Protein AF-A0A7S3NH52-F1 (afdb_monomer_lite)

Structure (mmCIF, N/CA/C/O backbone):
data_AF-A0A7S3NH52-F1
#
_entry.id   AF-A0A7S3NH52-F1
#
loop_
_atom_site.group_PDB
_atom_site.id
_atom_site.type_symbol
_atom_site.label_atom_id
_atom_site.label_alt_id
_atom_site.label_comp_id
_atom_site.label_asym_id
_atom_site.label_entity_id
_atom_site.label_seq_id
_atom_site.pdbx_PDB_ins_code
_atom_site.Cartn_x
_atom_site.Cartn_y
_atom_site.Cartn_z
_atom_site.occupancy
_atom_site.B_iso_or_equiv
_atom_site.auth_seq_id
_atom_site.auth_comp_id
_atom_site.auth_asym_id
_atom_site.auth_atom_id
_atom_site.pdbx_PDB_model_num
ATOM 1 N N . LYS A 1 1 ? 4.426 -3.867 17.651 1.00 81.69 1 LYS A N 1
ATOM 2 C CA . LYS A 1 1 ? 3.590 -4.785 16.819 1.00 81.69 1 LYS A CA 1
ATOM 3 C C . LYS A 1 1 ? 3.067 -6.031 17.554 1.00 81.69 1 LYS A C 1
ATOM 5 O O . LYS A 1 1 ? 2.024 -6.546 17.171 1.00 81.69 1 LYS A O 1
ATOM 10 N N . THR A 1 2 ? 3.730 -6.501 18.618 1.00 88.62 2 THR A N 1
ATOM 11 C CA . THR A 1 2 ? 3.362 -7.723 19.367 1.00 88.62 2 THR A CA 1
ATOM 12 C C . THR A 1 2 ? 1.904 -7.781 19.825 1.00 88.62 2 THR A C 1
ATOM 14 O O . THR A 1 2 ? 1.266 -8.807 19.633 1.00 88.62 2 THR A O 1
ATOM 17 N N . ALA A 1 3 ? 1.356 -6.684 20.359 1.00 92.38 3 ALA A N 1
ATOM 18 C CA . ALA A 1 3 ? -0.027 -6.658 20.840 1.00 92.38 3 ALA A CA 1
ATOM 19 C C . ALA A 1 3 ? -1.053 -6.968 19.731 1.00 92.38 3 ALA A C 1
ATOM 21 O O . ALA A 1 3 ? -1.958 -7.758 19.944 1.00 92.38 3 ALA A O 1
ATOM 22 N N . ILE A 1 4 ? -0.879 -6.425 18.518 1.00 91.06 4 ILE A N 1
ATOM 23 C CA . ILE A 1 4 ? -1.767 -6.735 17.379 1.00 91.06 4 ILE A CA 1
ATOM 24 C C . ILE A 1 4 ? -1.624 -8.213 16.982 1.00 91.06 4 ILE A C 1
ATOM 26 O O . ILE A 1 4 ? -2.616 -8.888 16.738 1.00 91.06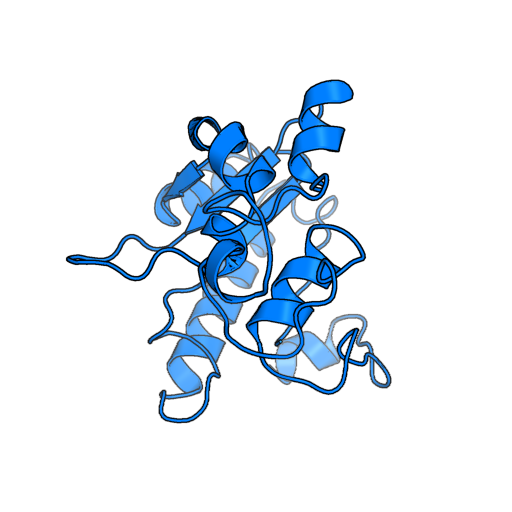 4 ILE A O 1
ATOM 30 N N . ALA A 1 5 ? -0.401 -8.745 16.959 1.00 92.25 5 ALA A N 1
ATOM 31 C CA . ALA A 1 5 ? -0.162 -10.144 16.599 1.00 92.25 5 ALA A CA 1
ATOM 32 C C . ALA A 1 5 ? -0.766 -11.156 17.593 1.00 92.25 5 ALA A C 1
ATOM 34 O O . ALA A 1 5 ? -0.994 -12.302 17.221 1.00 92.25 5 ALA A O 1
ATOM 35 N N . GLN A 1 6 ? -1.000 -10.753 18.845 1.00 94.88 6 GLN A N 1
ATOM 36 C CA . GLN A 1 6 ? -1.636 -11.593 19.864 1.00 94.88 6 GLN A CA 1
ATOM 37 C C . GLN A 1 6 ? -3.164 -11.640 19.728 1.00 94.88 6 GLN A C 1
ATOM 39 O O . GLN A 1 6 ? -3.773 -12.620 20.147 1.00 94.88 6 GLN A O 1
ATOM 44 N N . GLU A 1 7 ? -3.766 -10.619 19.116 1.00 95.12 7 GLU A N 1
ATOM 45 C CA . GLU A 1 7 ? -5.223 -10.452 19.024 1.00 95.12 7 GLU A CA 1
ATOM 46 C C . GLU A 1 7 ? -5.790 -10.780 17.629 1.00 95.12 7 GLU A C 1
ATOM 48 O O . GLU A 1 7 ? -6.996 -10.971 17.478 1.00 95.12 7 GLU A O 1
ATOM 53 N N . PHE A 1 8 ? -4.945 -10.848 16.592 1.00 95.00 8 PHE A N 1
ATOM 54 C CA . PHE A 1 8 ? -5.373 -11.000 15.196 1.00 95.00 8 PHE A CA 1
ATOM 55 C C . PHE A 1 8 ? -4.595 -12.079 14.433 1.00 95.00 8 PHE A C 1
ATOM 57 O O . PHE A 1 8 ? -3.554 -12.572 14.864 1.00 95.00 8 PHE A O 1
ATOM 64 N N . GLY A 1 9 ? -5.112 -12.440 13.255 1.00 94.88 9 GLY A N 1
ATOM 65 C CA . GLY A 1 9 ? -4.459 -13.383 12.353 1.00 94.88 9 GLY A CA 1
ATOM 66 C C . GLY A 1 9 ? -3.118 -12.857 11.840 1.00 94.88 9 GLY A C 1
ATOM 67 O O . GLY A 1 9 ? -3.014 -11.713 11.398 1.00 94.88 9 GLY A O 1
ATOM 68 N N . ILE A 1 10 ? -2.100 -13.719 11.861 1.00 94.94 10 ILE A N 1
ATOM 69 C CA . ILE A 1 10 ? -0.765 -13.423 11.337 1.00 94.94 10 ILE A CA 1
ATOM 70 C C . ILE A 1 10 ? -0.414 -14.346 10.175 1.00 94.94 10 ILE A C 1
ATOM 72 O O . ILE A 1 10 ? -0.779 -15.521 10.154 1.00 94.94 10 ILE A O 1
ATOM 76 N N . PHE A 1 11 ? 0.380 -13.828 9.242 1.00 93.19 11 PHE A N 1
ATOM 77 C CA . PHE A 1 11 ? 1.022 -14.636 8.214 1.00 93.19 11 PHE A CA 1
ATOM 78 C C . PHE A 1 11 ? 2.485 -14.863 8.602 1.00 93.19 11 PHE A C 1
ATOM 80 O O . PHE A 1 11 ? 3.327 -13.987 8.437 1.00 93.19 11 PHE A O 1
ATOM 87 N N . ASN A 1 12 ? 2.805 -16.050 9.120 1.00 91.69 12 ASN A N 1
ATOM 88 C CA . ASN A 1 12 ? 4.169 -16.416 9.534 1.00 91.69 12 ASN A CA 1
ATOM 89 C C . ASN A 1 12 ? 5.042 -16.967 8.388 1.00 91.69 12 ASN A C 1
ATOM 91 O O . ASN A 1 12 ? 6.200 -17.321 8.606 1.00 91.69 12 ASN A O 1
ATOM 95 N N . ARG A 1 13 ? 4.481 -17.062 7.177 1.00 93.06 13 ARG A N 1
ATOM 96 C CA . ARG A 1 13 ? 5.145 -17.486 5.933 1.00 93.06 13 ARG A CA 1
ATOM 97 C C . ARG A 1 13 ? 4.656 -16.656 4.740 1.00 93.06 13 ARG A C 1
ATOM 99 O O . ARG A 1 13 ? 4.326 -17.201 3.690 1.00 93.06 13 ARG A O 1
ATOM 106 N N . LEU A 1 14 ? 4.554 -15.340 4.935 1.00 91.00 14 LEU A N 1
ATOM 107 C CA . LEU A 1 14 ? 4.337 -14.382 3.852 1.00 91.00 14 LEU A CA 1
ATOM 108 C C . LEU A 1 14 ? 5.694 -13.911 3.336 1.00 91.00 14 LEU A C 1
ATOM 110 O O . LEU A 1 14 ? 6.524 -13.442 4.112 1.00 91.00 14 LEU A O 1
ATOM 114 N N . TYR A 1 15 ? 5.907 -14.049 2.035 1.00 91.75 15 TYR A N 1
ATOM 115 C CA . TYR A 1 15 ? 7.139 -13.648 1.367 1.00 91.75 15 TYR A CA 1
ATOM 116 C C . TYR A 1 15 ? 6.863 -12.442 0.478 1.00 91.75 15 TYR A C 1
ATOM 118 O O . TYR A 1 15 ? 5.755 -12.282 -0.037 1.00 91.75 15 TYR A O 1
ATOM 126 N N . THR A 1 16 ? 7.882 -11.612 0.272 1.00 90.69 16 THR A N 1
ATOM 127 C CA . THR A 1 16 ? 7.858 -10.633 -0.811 1.00 90.69 16 THR A CA 1
ATOM 128 C C . THR A 1 16 ? 7.729 -11.363 -2.149 1.00 90.69 16 THR A C 1
ATOM 130 O O . THR A 1 16 ? 8.198 -12.494 -2.303 1.00 90.69 16 THR A O 1
ATOM 133 N N . ALA A 1 17 ? 7.055 -10.744 -3.117 1.00 93.38 17 ALA A N 1
ATOM 134 C CA . ALA A 1 17 ? 6.749 -11.393 -4.390 1.00 93.38 17 ALA A CA 1
ATOM 135 C C . ALA A 1 17 ? 8.016 -11.787 -5.162 1.00 93.38 17 ALA A C 1
ATOM 137 O O . ALA A 1 17 ? 8.048 -12.818 -5.835 1.00 93.38 17 ALA A O 1
ATOM 138 N N . VAL A 1 18 ? 9.070 -10.974 -5.044 1.00 92.88 18 VAL A N 1
ATOM 139 C CA . VAL A 1 18 ? 10.381 -11.235 -5.637 1.00 92.88 18 VAL A CA 1
ATOM 140 C C . VAL A 1 18 ? 11.508 -10.914 -4.649 1.00 92.88 18 VAL A C 1
ATOM 142 O O . VAL A 1 18 ? 11.439 -9.900 -3.946 1.00 92.88 18 VAL A O 1
ATOM 145 N N . PRO A 1 19 ? 12.587 -11.724 -4.608 1.00 92.56 19 PRO A N 1
ATOM 146 C CA . PRO A 1 19 ? 13.714 -11.533 -3.694 1.00 92.56 19 PRO A CA 1
ATOM 147 C C . PRO A 1 19 ? 14.655 -10.431 -4.205 1.00 92.56 19 PRO A C 1
ATOM 149 O O . PRO A 1 19 ? 15.810 -10.676 -4.546 1.00 92.56 19 PRO A O 1
ATOM 152 N N . THR A 1 20 ? 14.136 -9.213 -4.327 1.00 91.44 20 THR A N 1
ATOM 153 C CA . THR A 1 20 ? 14.890 -8.046 -4.782 1.00 91.44 20 THR A CA 1
ATOM 154 C C . THR A 1 20 ? 14.429 -6.761 -4.078 1.00 91.44 20 THR A C 1
ATOM 156 O O . THR A 1 20 ? 13.727 -6.826 -3.073 1.00 91.44 20 THR A O 1
ATOM 159 N N . SER A 1 21 ? 14.862 -5.596 -4.568 1.00 91.19 21 SER A N 1
ATOM 160 C CA . SER A 1 21 ? 14.620 -4.271 -3.998 1.00 91.19 21 SER A CA 1
ATOM 161 C C . SER A 1 21 ? 13.132 -3.935 -3.786 1.00 91.19 21 SER A C 1
ATOM 163 O O . SER A 1 21 ? 12.233 -4.592 -4.312 1.00 91.19 21 SER A O 1
ATOM 165 N N . SER A 1 22 ? 12.890 -2.851 -3.044 1.00 90.38 22 SER A N 1
ATOM 166 C CA . SER A 1 22 ? 11.557 -2.345 -2.692 1.00 90.38 22 SER A CA 1
ATOM 167 C C . SER A 1 22 ? 10.662 -2.091 -3.916 1.00 90.38 22 SER A C 1
ATOM 169 O O . SER A 1 22 ? 9.538 -2.587 -3.961 1.00 90.38 22 SER A O 1
ATOM 171 N N . MET A 1 23 ? 11.156 -1.406 -4.956 1.00 91.94 23 MET A N 1
ATOM 172 C CA . MET A 1 23 ? 10.308 -0.975 -6.076 1.00 91.94 23 MET A CA 1
ATOM 173 C C . MET A 1 23 ? 9.609 -2.135 -6.825 1.00 91.94 23 MET A C 1
ATOM 175 O O . MET A 1 23 ? 8.392 -2.066 -7.006 1.00 91.94 23 MET A O 1
ATOM 179 N N . PRO A 1 24 ? 10.294 -3.229 -7.221 1.00 94.25 24 PRO A N 1
ATOM 180 C CA . PRO A 1 24 ? 9.620 -4.405 -7.773 1.00 94.25 24 PRO A CA 1
ATOM 181 C C . PRO A 1 24 ? 8.501 -4.960 -6.876 1.00 94.25 24 PRO A C 1
ATOM 183 O O . PRO A 1 24 ? 7.434 -5.293 -7.383 1.00 94.25 24 PRO A O 1
ATOM 186 N N . ASN A 1 25 ? 8.707 -5.025 -5.557 1.00 93.62 25 ASN A N 1
ATOM 187 C CA . ASN A 1 25 ? 7.715 -5.562 -4.619 1.00 93.62 25 ASN A CA 1
ATOM 188 C C . ASN A 1 25 ? 6.506 -4.634 -4.431 1.00 93.62 25 ASN A C 1
ATOM 190 O O . ASN A 1 25 ? 5.375 -5.118 -4.393 1.00 93.62 25 ASN A O 1
ATOM 194 N N . HIS A 1 26 ? 6.717 -3.315 -4.434 1.00 92.62 26 HIS A N 1
ATOM 195 C CA . HIS A 1 26 ? 5.630 -2.335 -4.516 1.00 92.62 26 HIS A CA 1
ATOM 196 C C . HIS A 1 26 ? 4.757 -2.558 -5.760 1.00 92.62 26 HIS A C 1
ATOM 198 O O . HIS A 1 26 ? 3.530 -2.608 -5.661 1.00 92.62 26 HIS A O 1
ATOM 204 N N . MET A 1 27 ? 5.370 -2.773 -6.931 1.00 94.06 27 MET A N 1
ATOM 205 C CA . MET A 1 27 ? 4.608 -3.044 -8.156 1.00 94.06 27 MET A CA 1
ATOM 206 C C . MET A 1 27 ? 3.819 -4.347 -8.086 1.00 94.06 27 MET A C 1
ATOM 208 O O . MET A 1 27 ? 2.666 -4.372 -8.510 1.00 94.06 27 MET A O 1
ATOM 212 N N . PHE A 1 28 ? 4.404 -5.421 -7.551 1.00 95.00 28 PHE A N 1
ATOM 213 C CA . PHE A 1 28 ? 3.691 -6.691 -7.410 1.00 95.00 28 PHE A CA 1
ATOM 214 C C . PHE A 1 28 ? 2.436 -6.544 -6.551 1.00 95.00 28 PHE A C 1
ATOM 216 O O . PHE A 1 28 ? 1.389 -7.062 -6.931 1.00 95.00 28 PHE A O 1
ATOM 223 N N . THR A 1 29 ? 2.510 -5.780 -5.461 1.00 93.06 29 THR A N 1
ATOM 224 C CA . THR A 1 29 ? 1.354 -5.517 -4.594 1.00 93.06 29 THR A CA 1
ATOM 225 C C . THR A 1 29 ? 0.231 -4.774 -5.315 1.00 93.06 29 THR A C 1
ATOM 227 O O . THR A 1 29 ? -0.939 -5.036 -5.057 1.00 93.06 29 THR A O 1
ATOM 230 N N . GLN A 1 30 ? 0.567 -3.884 -6.251 1.00 94.19 30 GLN A N 1
ATOM 231 C CA . GLN A 1 30 ? -0.424 -3.079 -6.970 1.00 94.19 30 GLN A CA 1
ATOM 232 C C . GLN A 1 30 ? -0.902 -3.704 -8.288 1.00 94.19 30 GLN A C 1
ATOM 234 O O . GLN A 1 30 ? -1.952 -3.317 -8.798 1.00 94.19 30 GLN A O 1
ATOM 239 N N . THR A 1 31 ? -0.123 -4.610 -8.889 1.00 95.50 31 THR A N 1
ATOM 240 C CA . THR A 1 31 ? -0.290 -4.991 -10.310 1.00 95.50 31 THR A CA 1
ATOM 241 C C . THR A 1 31 ? -0.043 -6.470 -10.615 1.00 95.50 31 THR A C 1
ATOM 243 O O . THR A 1 31 ? -0.274 -6.914 -11.736 1.00 95.50 31 THR A O 1
ATOM 246 N N . GLY A 1 32 ? 0.464 -7.252 -9.656 1.00 95.38 32 GLY A N 1
ATOM 247 C CA . GLY A 1 32 ? 0.818 -8.661 -9.865 1.00 95.38 32 GLY A CA 1
ATOM 248 C C . GLY A 1 32 ? 2.065 -8.901 -10.730 1.00 95.38 32 GLY A C 1
ATOM 249 O O . GLY A 1 32 ? 2.373 -10.048 -11.044 1.00 95.38 32 GLY A O 1
ATOM 250 N N . THR A 1 33 ? 2.805 -7.856 -11.113 1.00 94.56 33 THR A N 1
ATOM 251 C CA . THR A 1 33 ? 4.053 -7.948 -11.889 1.00 94.56 33 THR A CA 1
ATOM 252 C C . THR A 1 33 ? 4.992 -6.784 -11.570 1.00 94.56 33 THR A C 1
ATOM 254 O O . THR A 1 33 ? 4.551 -5.722 -11.150 1.00 94.56 33 THR A O 1
ATOM 257 N N . SER A 1 34 ? 6.297 -6.936 -11.809 1.00 93.12 34 SER A N 1
ATOM 258 C CA . SER A 1 34 ? 7.255 -5.819 -11.775 1.00 93.12 34 SER A CA 1
ATOM 259 C C . SER A 1 34 ? 7.547 -5.233 -13.160 1.00 93.12 34 SER A C 1
ATOM 261 O O . SER A 1 34 ? 8.506 -4.485 -13.334 1.00 93.12 34 SER A O 1
ATOM 263 N N . CYS A 1 35 ? 6.806 -5.643 -14.195 1.00 92.00 35 CYS A N 1
ATOM 264 C CA . CYS A 1 35 ? 7.156 -5.359 -15.592 1.00 92.00 35 CYS A CA 1
ATOM 265 C C . CYS A 1 35 ? 8.590 -5.778 -15.966 1.00 92.00 35 CYS A C 1
ATOM 267 O O . CYS A 1 35 ? 9.156 -5.282 -16.929 1.00 92.00 35 CYS A O 1
ATOM 269 N N . GLY A 1 36 ? 9.195 -6.707 -15.222 1.00 90.12 36 GLY A N 1
ATOM 270 C CA . GLY A 1 36 ? 10.575 -7.130 -15.438 1.00 90.12 36 GLY A CA 1
ATOM 271 C C . GLY A 1 36 ? 11.624 -6.243 -14.766 1.00 90.12 36 GLY A C 1
ATOM 272 O O . GLY A 1 36 ? 12.808 -6.575 -14.860 1.00 90.12 36 GLY A O 1
ATOM 273 N N . THR A 1 37 ? 11.240 -5.180 -14.040 1.00 91.12 37 THR A N 1
ATOM 274 C CA . THR A 1 37 ? 12.209 -4.466 -13.202 1.00 91.12 37 THR A CA 1
ATOM 275 C C . THR A 1 37 ? 12.694 -5.362 -12.072 1.00 91.12 37 THR A C 1
ATOM 277 O O . THR A 1 37 ? 11.929 -6.108 -11.448 1.00 91.12 37 THR A O 1
ATOM 280 N N . LYS A 1 38 ? 14.002 -5.302 -11.836 1.00 90.06 38 LYS A N 1
ATOM 281 C CA . LYS A 1 38 ? 14.696 -6.090 -10.818 1.00 90.06 38 LYS A CA 1
ATOM 282 C C . LYS A 1 38 ? 15.337 -5.220 -9.753 1.00 90.06 38 LYS A C 1
ATOM 284 O O . LYS A 1 38 ? 15.867 -5.783 -8.819 1.00 90.06 38 LYS A O 1
ATOM 289 N N . ASN A 1 39 ? 15.322 -3.897 -9.879 1.00 91.62 39 ASN A N 1
ATOM 290 C CA . ASN A 1 39 ? 16.016 -2.979 -8.975 1.00 91.62 39 ASN A CA 1
ATOM 291 C C . ASN A 1 39 ? 15.149 -1.737 -8.722 1.00 91.62 39 ASN A C 1
ATOM 293 O O . ASN A 1 39 ? 14.110 -1.550 -9.355 1.00 91.62 39 ASN A O 1
ATOM 297 N N . ASN A 1 40 ? 15.604 -0.858 -7.832 1.00 91.62 40 ASN A N 1
ATOM 298 C CA . ASN A 1 40 ? 15.005 0.455 -7.572 1.00 91.62 40 ASN A CA 1
ATOM 299 C C . ASN A 1 40 ? 15.217 1.439 -8.745 1.00 91.62 40 ASN A C 1
ATOM 301 O O . ASN A 1 40 ? 15.977 2.399 -8.636 1.00 91.62 40 ASN A O 1
ATOM 305 N N . ILE A 1 41 ? 14.568 1.176 -9.884 1.00 90.88 41 ILE A N 1
ATOM 306 C CA . ILE A 1 41 ? 14.626 2.005 -11.096 1.00 90.88 41 ILE A CA 1
ATOM 307 C C . ILE A 1 41 ? 13.312 2.774 -11.246 1.00 90.88 41 ILE A C 1
ATOM 309 O O . ILE A 1 41 ? 12.246 2.172 -11.372 1.00 90.88 41 ILE A O 1
ATOM 313 N N . PHE A 1 42 ? 13.412 4.101 -11.263 1.00 84.44 42 PHE A N 1
ATOM 314 C CA . PHE A 1 42 ? 12.291 5.032 -11.126 1.00 84.44 42 PHE A CA 1
ATOM 315 C C . PHE A 1 42 ? 12.090 5.945 -12.348 1.00 84.44 42 PHE A C 1
ATOM 317 O O . PHE A 1 42 ? 11.499 7.010 -12.260 1.00 84.44 42 PHE A O 1
ATOM 324 N N . PRO A 1 43 ? 12.607 5.596 -13.526 1.00 90.62 43 PRO A N 1
ATOM 325 C CA . PRO A 1 43 ? 11.646 5.591 -14.630 1.00 90.62 43 PRO A CA 1
ATOM 326 C C . PRO A 1 43 ? 11.724 4.311 -15.454 1.00 90.62 43 PRO A C 1
ATOM 328 O O . PRO A 1 43 ? 12.787 3.702 -15.588 1.00 90.62 43 PRO A O 1
ATOM 331 N N . TRP A 1 44 ? 10.601 3.920 -16.056 1.00 92.25 44 TRP A N 1
ATOM 332 C CA . TRP A 1 44 ? 10.547 2.726 -16.900 1.00 92.25 44 TRP A CA 1
ATOM 333 C C . TRP A 1 44 ? 11.503 2.830 -18.094 1.00 92.25 44 TRP A C 1
ATOM 335 O O . TRP A 1 44 ? 12.136 1.844 -18.467 1.00 92.25 44 TRP A O 1
ATOM 345 N N . SER A 1 45 ? 11.720 4.043 -18.608 1.00 93.25 45 SER A N 1
ATOM 346 C CA . SER A 1 45 ? 12.714 4.331 -19.646 1.00 93.25 45 SER A CA 1
ATOM 347 C C . SER A 1 45 ? 14.146 3.955 -19.252 1.00 93.25 45 SER A C 1
ATOM 349 O O . SER A 1 45 ? 14.913 3.495 -20.094 1.00 93.25 45 SER A O 1
ATOM 351 N N . SER A 1 46 ? 14.506 4.054 -17.969 1.00 92.94 46 SER A N 1
ATOM 352 C CA . SER A 1 46 ? 15.804 3.591 -17.456 1.00 92.94 46 SER A CA 1
ATOM 353 C C . SER A 1 46 ? 15.869 2.077 -17.235 1.00 92.94 46 SER A C 1
ATOM 355 O O . SER A 1 46 ? 16.942 1.547 -16.963 1.00 92.94 46 SER A O 1
ATOM 357 N N . CYS A 1 47 ? 14.745 1.370 -17.360 1.00 89.88 47 CYS A N 1
ATOM 358 C CA . CYS A 1 47 ? 14.654 -0.087 -17.281 1.00 89.88 47 CYS A CA 1
ATOM 359 C C . CYS A 1 47 ? 14.393 -0.732 -18.664 1.00 89.88 47 CYS A C 1
ATOM 361 O O . CYS A 1 47 ? 14.004 -1.895 -18.744 1.00 89.88 47 CYS A O 1
ATOM 363 N N . GLY A 1 48 ? 14.617 0.012 -19.757 1.00 89.25 48 GLY A N 1
ATOM 364 C CA . GLY A 1 48 ? 14.445 -0.464 -21.137 1.00 89.25 48 GLY A CA 1
ATOM 365 C C . GLY A 1 48 ? 13.053 -0.226 -21.731 1.00 89.25 48 GLY A C 1
ATOM 366 O O . GLY A 1 48 ? 12.773 -0.668 -22.844 1.00 89.25 48 GLY A O 1
ATOM 367 N N . GLY A 1 49 ? 12.181 0.472 -21.007 1.00 90.31 49 GLY A N 1
ATOM 368 C CA . GLY A 1 49 ? 10.869 0.888 -21.479 1.00 90.31 49 GLY A CA 1
ATOM 369 C C . GLY A 1 49 ? 10.897 2.039 -22.482 1.00 90.31 49 GLY A C 1
ATOM 370 O O . GLY A 1 49 ? 11.844 2.815 -22.553 1.00 90.31 49 GLY A O 1
ATOM 371 N N . SER A 1 50 ? 9.806 2.201 -23.231 1.00 91.25 50 SER A N 1
ATOM 372 C CA . SER A 1 50 ? 9.619 3.324 -24.164 1.00 91.25 50 SER A CA 1
ATOM 373 C C . SER A 1 50 ? 8.943 4.550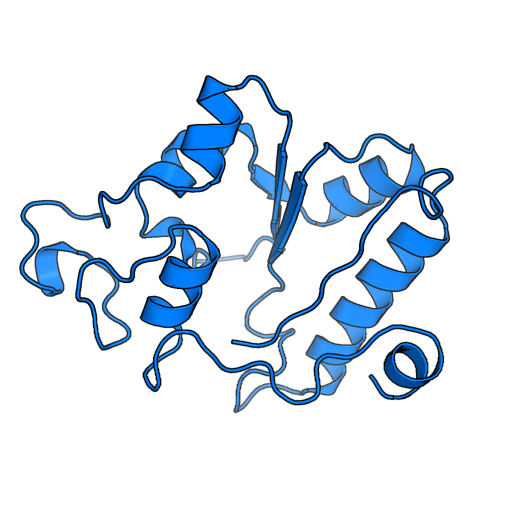 -23.537 1.00 91.25 50 SER A C 1
ATOM 375 O O . SER A 1 50 ? 8.838 5.591 -24.181 1.00 91.25 50 SER A O 1
ATOM 377 N N . GLN A 1 51 ? 8.471 4.442 -22.293 1.00 91.44 51 GLN A N 1
ATOM 378 C CA . GLN A 1 51 ? 7.723 5.484 -21.584 1.00 91.44 51 GLN A CA 1
ATOM 379 C C . GLN A 1 51 ? 8.407 5.837 -20.261 1.00 91.44 51 GLN A C 1
ATOM 381 O O . GLN A 1 51 ? 9.198 5.058 -19.735 1.00 91.44 51 GLN A O 1
ATOM 386 N N . LEU A 1 52 ? 8.087 7.010 -19.704 1.00 92.31 52 LEU A N 1
ATOM 387 C CA . LEU A 1 52 ? 8.623 7.438 -18.407 1.00 92.31 52 LEU A CA 1
ATOM 388 C C . LEU A 1 52 ? 8.135 6.537 -17.262 1.00 92.31 52 LEU A C 1
ATOM 390 O O . LEU A 1 52 ? 8.903 6.197 -16.366 1.00 92.31 52 LEU A O 1
ATOM 394 N N . LEU A 1 53 ? 6.859 6.159 -17.302 1.00 93.56 53 LEU A N 1
ATOM 395 C CA . LEU A 1 53 ? 6.181 5.419 -16.244 1.00 93.56 53 LEU A CA 1
ATOM 396 C C . LEU A 1 53 ? 5.984 3.957 -16.636 1.00 93.56 53 LEU A C 1
ATOM 398 O O . LEU A 1 53 ? 5.918 3.604 -17.813 1.00 93.56 53 LEU A O 1
ATOM 402 N N . TYR A 1 54 ? 5.874 3.127 -15.612 1.00 95.12 54 TYR A N 1
ATOM 403 C CA . TYR A 1 54 ? 5.585 1.708 -15.696 1.00 95.12 54 TYR A CA 1
ATOM 404 C C . TYR A 1 54 ? 4.128 1.502 -16.164 1.00 95.12 54 TYR A C 1
ATOM 406 O O . TYR A 1 54 ? 3.210 1.979 -15.487 1.00 95.12 54 TYR A O 1
ATOM 414 N N . PRO A 1 55 ? 3.894 0.860 -17.329 1.00 94.56 55 PRO A N 1
ATOM 415 C CA . PRO A 1 55 ? 2.608 0.920 -18.028 1.00 94.56 55 PRO A CA 1
ATOM 416 C C . PRO A 1 55 ? 1.596 -0.149 -17.593 1.00 94.56 55 PRO A C 1
ATOM 418 O O . PRO A 1 55 ? 0.483 -0.169 -18.120 1.00 94.56 55 PRO A O 1
ATOM 421 N N . GLN A 1 56 ? 1.969 -1.066 -16.696 1.00 94.75 56 GLN A N 1
ATOM 422 C CA . GLN A 1 56 ? 1.108 -2.171 -16.282 1.00 94.75 56 GLN A CA 1
ATOM 423 C C . GLN A 1 56 ? -0.220 -1.699 -15.679 1.00 94.75 56 GLN A C 1
ATOM 425 O O . GLN A 1 56 ? -0.317 -0.632 -15.065 1.00 94.75 56 GLN A O 1
ATOM 430 N N . TRP A 1 57 ? -1.239 -2.539 -15.853 1.00 96.88 57 TRP A N 1
ATOM 431 C CA . TRP A 1 57 ? -2.560 -2.346 -15.271 1.00 96.88 57 TRP A CA 1
ATOM 432 C C . TRP A 1 57 ? -2.496 -2.492 -13.752 1.00 96.88 57 TRP A C 1
ATOM 434 O O . TRP A 1 57 ? -1.963 -3.474 -13.234 1.00 96.88 57 TRP A O 1
ATOM 444 N N . THR A 1 58 ? -3.020 -1.500 -13.044 1.00 97.44 58 THR A N 1
ATOM 445 C CA . THR A 1 58 ? -3.048 -1.477 -11.582 1.00 97.44 58 THR A CA 1
ATOM 446 C C . THR A 1 58 ? -4.396 -1.941 -11.053 1.00 97.44 58 THR A C 1
ATOM 448 O O . THR A 1 58 ? -5.411 -1.874 -11.746 1.00 97.44 58 THR A O 1
ATOM 451 N N . ILE A 1 59 ? -4.433 -2.351 -9.787 1.00 97.19 59 ILE A N 1
ATOM 452 C CA . ILE A 1 59 ? -5.688 -2.622 -9.084 1.00 97.19 59 ILE A CA 1
ATOM 453 C C . ILE A 1 59 ? -6.631 -1.404 -9.120 1.00 97.19 59 ILE A C 1
ATOM 455 O O . ILE A 1 59 ? -7.842 -1.567 -9.235 1.00 97.19 59 ILE A O 1
ATOM 459 N N . TYR A 1 60 ? -6.085 -0.183 -9.114 1.00 97.69 60 TYR A N 1
ATOM 460 C CA . TYR A 1 60 ? -6.847 1.065 -9.224 1.00 97.69 60 TYR A CA 1
ATOM 461 C C . TYR A 1 60 ? -7.536 1.223 -10.577 1.00 97.69 60 TYR A C 1
ATOM 463 O O . TYR A 1 60 ? -8.666 1.701 -10.641 1.00 97.69 60 TYR A O 1
ATOM 471 N N . ASP A 1 61 ? -6.875 0.812 -11.660 1.00 97.81 61 ASP A N 1
ATOM 472 C CA . ASP A 1 61 ? -7.484 0.835 -12.988 1.00 97.81 61 ASP A CA 1
ATOM 473 C C . ASP A 1 61 ? -8.675 -0.123 -13.049 1.00 97.81 61 ASP A C 1
ATOM 475 O O . ASP A 1 61 ? -9.736 0.245 -13.552 1.00 97.81 61 ASP A O 1
ATOM 479 N N . GLN A 1 62 ? -8.521 -1.321 -12.473 1.00 97.94 62 GLN A N 1
ATOM 480 C CA . GLN A 1 62 ? -9.607 -2.292 -12.384 1.00 97.94 62 GLN A CA 1
ATOM 481 C C . GLN A 1 62 ? -10.772 -1.755 -11.540 1.00 97.94 62 GLN A C 1
ATOM 483 O O . GLN A 1 62 ? -11.912 -1.782 -11.991 1.00 97.94 62 GLN A O 1
ATOM 488 N N . MET A 1 63 ? -10.489 -1.178 -10.367 1.00 98.19 63 MET A N 1
ATOM 489 C CA . MET A 1 63 ? -11.519 -0.567 -9.518 1.00 98.19 63 MET A CA 1
ATOM 490 C C . MET A 1 63 ? -12.271 0.565 -10.231 1.00 98.19 63 MET A C 1
ATOM 492 O O . MET A 1 63 ? -13.489 0.656 -10.096 1.00 98.19 63 MET A O 1
ATOM 496 N N . LYS A 1 64 ? -11.589 1.390 -11.043 1.00 97.44 64 LYS A N 1
ATOM 497 C CA . LYS A 1 64 ? -12.257 2.419 -11.859 1.00 97.44 64 LYS A CA 1
ATOM 498 C C . LYS A 1 64 ? -13.182 1.825 -12.920 1.00 97.44 64 LYS A C 1
ATOM 500 O O . LYS A 1 64 ? -14.263 2.368 -13.124 1.00 97.44 64 LYS A O 1
ATOM 505 N N . VAL A 1 65 ? -12.774 0.745 -13.590 1.00 98.06 65 VAL A N 1
ATOM 506 C CA . VAL A 1 65 ? -13.628 0.043 -14.568 1.00 98.06 65 VAL A CA 1
ATOM 507 C C . VAL A 1 65 ? -14.881 -0.515 -13.896 1.00 98.06 65 VAL A C 1
ATOM 509 O O . VAL A 1 65 ? -15.974 -0.380 -14.441 1.00 98.06 65 VAL A O 1
ATOM 512 N N . ASP A 1 66 ? -14.728 -1.071 -12.697 1.00 98.31 66 ASP A N 1
ATOM 513 C CA . ASP A 1 66 ? -15.818 -1.717 -11.963 1.00 98.31 66 ASP A CA 1
ATOM 514 C C . ASP A 1 66 ? -16.672 -0.731 -11.141 1.00 98.31 66 ASP A C 1
ATOM 516 O O . ASP A 1 66 ? -17.647 -1.134 -10.509 1.00 98.31 66 ASP A O 1
ATOM 520 N N . GLY A 1 67 ? -16.330 0.563 -11.135 1.00 97.81 67 GLY A N 1
ATOM 521 C CA . GLY A 1 67 ? -17.037 1.583 -10.354 1.00 97.81 67 GLY A CA 1
ATOM 522 C C . GLY A 1 67 ? -16.892 1.411 -8.837 1.00 97.81 67 GLY A C 1
ATOM 523 O O . GLY A 1 67 ? -17.770 1.828 -8.084 1.00 97.81 67 GLY A O 1
ATOM 524 N N . ILE A 1 68 ? -15.806 0.782 -8.383 1.00 98.38 68 ILE A N 1
ATOM 525 C CA . ILE A 1 68 ? -15.508 0.567 -6.966 1.00 98.38 68 ILE A CA 1
ATOM 526 C C . ILE A 1 68 ? -14.792 1.802 -6.422 1.00 98.38 68 ILE A C 1
ATOM 528 O O . ILE A 1 68 ? -13.730 2.182 -6.913 1.00 98.38 68 ILE A O 1
ATOM 532 N N . GLU A 1 69 ? -15.359 2.417 -5.386 1.00 98.19 69 GLU A N 1
ATOM 533 C CA . GLU A 1 69 ? -14.729 3.551 -4.711 1.00 98.19 69 GLU A CA 1
ATOM 534 C C . GLU A 1 69 ? -13.469 3.115 -3.955 1.00 98.19 69 GLU A C 1
ATOM 536 O O . GLU A 1 69 ? -13.470 2.120 -3.219 1.00 98.19 69 GLU A O 1
ATOM 541 N N . PHE A 1 70 ? -12.402 3.903 -4.087 1.00 98.38 70 PHE A N 1
ATOM 542 C CA . PHE A 1 70 ? -11.146 3.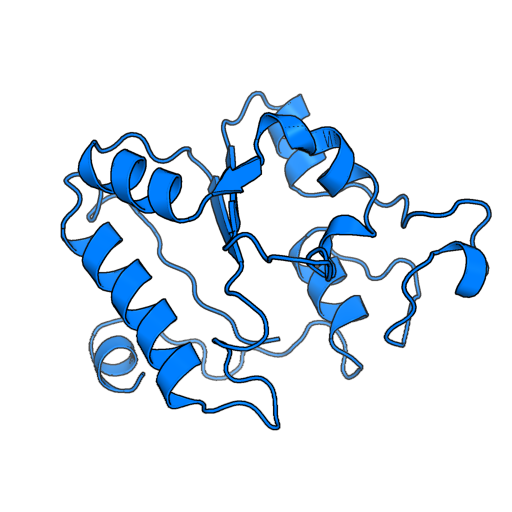696 -3.375 1.00 98.38 70 PHE A CA 1
ATOM 543 C C . PHE A 1 70 ? -10.468 5.019 -3.010 1.00 98.38 70 PHE A C 1
ATOM 545 O O . PHE A 1 70 ? -10.829 6.078 -3.514 1.00 98.38 70 PHE A O 1
ATOM 552 N N . GLY A 1 71 ? -9.479 4.959 -2.119 1.00 97.56 71 GLY A N 1
ATOM 553 C CA . GLY A 1 71 ? -8.681 6.112 -1.710 1.00 97.56 71 GLY A CA 1
ATOM 554 C C . GLY A 1 71 ? -7.212 5.752 -1.518 1.00 97.56 71 GLY A C 1
ATOM 555 O O . GLY A 1 71 ? -6.891 4.688 -0.985 1.00 97.56 71 GLY A O 1
ATOM 556 N N . ILE A 1 72 ? -6.324 6.650 -1.944 1.00 95.81 72 ILE A N 1
ATOM 557 C CA . ILE A 1 72 ? -4.875 6.554 -1.732 1.00 95.81 72 ILE A CA 1
ATOM 558 C C . ILE A 1 72 ? -4.490 7.654 -0.747 1.00 95.81 72 ILE A C 1
ATOM 560 O O . ILE A 1 72 ? -4.525 8.839 -1.072 1.00 95.81 72 ILE A O 1
ATOM 564 N N . TYR A 1 73 ? -4.157 7.261 0.475 1.00 94.81 73 TYR A N 1
ATOM 565 C CA . TYR A 1 73 ? -3.900 8.157 1.591 1.00 94.81 73 TYR A CA 1
ATOM 566 C C . TYR A 1 73 ? -2.414 8.223 1.884 1.00 94.81 73 TYR A C 1
ATOM 568 O O . TYR A 1 73 ? -1.771 7.195 2.070 1.00 94.81 73 TYR A O 1
ATOM 576 N N . PHE A 1 74 ? -1.872 9.427 1.968 1.00 90.31 74 PHE A N 1
ATOM 577 C CA . PHE A 1 74 ? -0.446 9.625 2.188 1.00 90.31 74 PHE A CA 1
ATOM 578 C C . PHE A 1 74 ? -0.191 10.822 3.100 1.00 90.31 74 PHE A C 1
ATOM 580 O O . PHE A 1 74 ? -0.996 11.751 3.206 1.00 90.31 74 PHE A O 1
ATOM 587 N N . GLU A 1 75 ? 0.957 10.819 3.763 1.00 84.81 75 GLU A N 1
ATOM 588 C CA . GLU A 1 75 ? 1.465 12.007 4.443 1.00 84.81 75 GLU A CA 1
ATOM 589 C C . GLU A 1 75 ? 2.168 12.924 3.431 1.00 84.81 75 GLU A C 1
ATOM 591 O O . GLU A 1 75 ? 3.134 12.523 2.777 1.00 84.81 75 GLU A O 1
ATOM 596 N N . ALA A 1 76 ? 1.705 14.170 3.289 1.00 68.81 76 ALA A N 1
ATOM 597 C CA . ALA A 1 76 ? 2.352 15.131 2.398 1.00 68.81 76 ALA A CA 1
ATOM 598 C C . ALA A 1 76 ? 3.732 15.555 2.919 1.00 68.81 76 ALA A C 1
ATOM 600 O O . ALA A 1 76 ? 3.904 15.889 4.092 1.00 68.81 76 ALA A O 1
ATOM 601 N N . LYS A 1 77 ? 4.710 15.629 2.009 1.00 63.06 77 LYS A N 1
ATOM 602 C CA . LYS A 1 77 ? 6.024 16.222 2.281 1.00 63.06 77 LYS A CA 1
ATOM 603 C C . LYS A 1 77 ? 6.066 17.700 1.891 1.00 63.06 77 LYS A C 1
ATOM 605 O O . LYS A 1 77 ? 5.603 18.062 0.810 1.00 63.06 77 LYS A O 1
ATOM 610 N N . PRO A 1 78 ? 6.811 18.530 2.631 1.00 43.59 78 PRO A N 1
ATOM 611 C CA . PRO A 1 78 ? 7.542 19.631 2.029 1.00 43.59 78 PRO A CA 1
ATOM 612 C C . PRO A 1 78 ? 8.717 19.038 1.221 1.00 43.59 78 PRO A C 1
ATOM 614 O O . PRO A 1 78 ? 9.666 18.523 1.803 1.00 43.59 78 PRO A O 1
ATOM 617 N N . LYS A 1 79 ? 8.665 19.126 -0.118 1.00 44.00 79 LYS A N 1
ATOM 618 C CA . LYS A 1 79 ? 9.771 18.842 -1.070 1.00 44.00 79 LYS A CA 1
ATOM 619 C C . LYS A 1 79 ? 10.149 17.359 -1.310 1.00 44.00 79 LYS A C 1
ATOM 621 O O . LYS A 1 79 ? 11.240 16.920 -0.966 1.00 44.00 79 LYS A O 1
ATOM 626 N N . THR A 1 80 ? 9.256 16.652 -2.016 1.00 49.25 80 THR A N 1
ATOM 627 C CA . THR A 1 80 ? 9.509 15.493 -2.915 1.00 49.25 80 THR A CA 1
ATOM 628 C C . THR A 1 80 ? 10.244 14.268 -2.358 1.00 49.25 80 THR A C 1
ATOM 630 O O . THR A 1 80 ? 11.464 14.258 -2.270 1.00 49.25 80 THR A O 1
ATOM 633 N N . ILE A 1 81 ? 9.492 13.187 -2.132 1.00 50.69 81 ILE A N 1
ATOM 634 C CA . ILE A 1 81 ? 9.668 11.874 -2.786 1.00 50.69 81 ILE A CA 1
ATOM 635 C C . ILE A 1 81 ? 8.230 11.367 -2.901 1.00 50.69 81 ILE A C 1
ATOM 637 O O . ILE A 1 81 ? 7.622 11.095 -1.864 1.00 50.69 81 ILE A O 1
ATOM 641 N N . GLU A 1 82 ? 7.667 11.358 -4.110 1.00 63.25 82 GLU A N 1
ATOM 642 C CA . GLU A 1 82 ? 6.386 10.686 -4.357 1.00 63.25 82 GLU A CA 1
ATOM 643 C C . GLU A 1 82 ? 6.537 9.208 -3.979 1.00 63.25 82 GLU A C 1
ATOM 645 O O . GLU A 1 82 ? 7.636 8.662 -4.140 1.00 63.25 82 GLU A O 1
ATOM 650 N N . PRO A 1 83 ? 5.493 8.549 -3.450 1.00 74.94 83 PRO A N 1
ATOM 651 C CA . PRO A 1 83 ? 5.593 7.135 -3.124 1.00 74.94 83 PRO A CA 1
ATOM 652 C C . PRO A 1 83 ? 6.112 6.357 -4.345 1.00 74.94 83 PRO A C 1
ATOM 654 O O . PRO A 1 83 ? 5.751 6.718 -5.467 1.00 74.94 83 PRO A O 1
ATOM 657 N N . PRO A 1 84 ? 6.938 5.305 -4.164 1.00 79.94 84 PRO A N 1
ATOM 658 C CA . PRO A 1 84 ? 7.424 4.462 -5.263 1.00 79.94 84 PRO A CA 1
ATOM 659 C C . PRO A 1 84 ? 6.315 4.116 -6.268 1.00 79.94 84 PRO A C 1
ATOM 661 O O . PRO A 1 84 ? 6.516 4.164 -7.479 1.00 79.94 84 PRO A O 1
ATOM 664 N N . ASP A 1 85 ? 5.108 3.893 -5.751 1.00 88.56 85 ASP A N 1
ATOM 665 C CA . ASP A 1 85 ? 3.885 3.601 -6.489 1.00 88.56 85 ASP A CA 1
ATOM 666 C C . ASP A 1 85 ? 3.558 4.624 -7.600 1.00 88.56 85 ASP A C 1
ATOM 668 O O . ASP A 1 85 ? 3.039 4.243 -8.648 1.00 88.56 85 ASP A O 1
ATOM 672 N N . ALA A 1 86 ? 3.914 5.904 -7.432 1.00 90.19 86 ALA A N 1
ATOM 673 C CA . ALA A 1 86 ? 3.664 6.984 -8.394 1.00 90.19 86 ALA A CA 1
ATOM 674 C C . ALA A 1 86 ? 4.395 6.807 -9.736 1.00 90.19 86 ALA A C 1
ATOM 676 O O . ALA A 1 86 ? 4.061 7.468 -10.720 1.00 90.19 86 ALA A O 1
ATOM 677 N N . TYR A 1 87 ? 5.368 5.895 -9.806 1.00 91.94 87 TYR A N 1
ATOM 678 C CA . TYR A 1 87 ? 6.026 5.545 -11.060 1.00 91.94 87 TYR A CA 1
ATOM 679 C C . TYR A 1 87 ? 5.213 4.584 -11.938 1.00 91.94 87 TYR A C 1
ATOM 681 O O . TYR A 1 87 ? 5.630 4.312 -13.063 1.00 91.94 87 TYR A O 1
ATOM 689 N N . MET A 1 88 ? 4.053 4.102 -11.481 1.00 93.75 88 MET A N 1
ATOM 690 C CA . MET A 1 88 ? 3.095 3.335 -12.285 1.00 93.75 88 MET A CA 1
ATOM 691 C C . MET A 1 88 ? 2.029 4.248 -12.898 1.00 93.75 88 MET A C 1
ATOM 693 O O . MET A 1 88 ? 1.413 5.061 -12.211 1.00 93.75 88 MET A O 1
ATOM 697 N N . THR A 1 89 ? 1.748 4.091 -14.195 1.00 94.06 89 THR A N 1
ATOM 698 C CA . THR A 1 89 ? 0.790 4.957 -14.903 1.00 94.06 89 THR A CA 1
ATOM 699 C C . THR A 1 89 ? -0.617 4.891 -14.301 1.00 94.06 89 THR A C 1
ATOM 701 O O . THR A 1 89 ? -1.278 5.922 -14.194 1.00 94.06 89 THR A O 1
ATOM 704 N N . GLY A 1 90 ? -1.074 3.708 -13.874 1.00 93.56 90 GLY A N 1
ATOM 705 C CA . GLY A 1 90 ? -2.396 3.538 -13.254 1.00 93.56 90 GLY A CA 1
ATOM 706 C C . GLY A 1 90 ? -2.568 4.293 -11.938 1.00 93.56 90 GLY A C 1
ATOM 707 O O . GLY A 1 90 ? -3.626 4.859 -11.674 1.00 93.56 90 GLY A O 1
ATOM 708 N N . VAL A 1 91 ? -1.488 4.419 -11.166 1.00 93.62 91 VAL A N 1
ATOM 709 C CA . VAL A 1 91 ? -1.481 5.179 -9.914 1.00 93.62 91 VAL A CA 1
ATOM 710 C C . VAL A 1 91 ? -1.678 6.679 -10.174 1.00 93.62 91 VAL A C 1
ATOM 712 O O . VAL A 1 91 ? -2.463 7.321 -9.477 1.00 93.62 91 VAL A O 1
ATOM 715 N N . LEU A 1 92 ? -1.055 7.236 -11.221 1.00 91.12 92 LEU A N 1
ATOM 716 C CA . LEU A 1 92 ? -1.277 8.638 -11.607 1.00 91.12 92 LEU A CA 1
ATOM 717 C C . LEU A 1 92 ? -2.630 8.873 -12.296 1.00 91.12 92 LEU A C 1
ATOM 719 O O . LEU A 1 92 ? -3.217 9.945 -12.160 1.00 91.12 92 LEU A O 1
ATOM 723 N N . ARG A 1 93 ? -3.193 7.879 -12.994 1.00 93.75 93 ARG A N 1
ATOM 724 C CA . ARG A 1 93 ? -4.590 7.965 -13.467 1.00 93.75 93 ARG A CA 1
ATOM 725 C C . ARG A 1 93 ? -5.587 8.061 -12.310 1.00 93.75 93 ARG A C 1
ATOM 727 O O . ARG A 1 93 ? -6.714 8.521 -12.507 1.00 93.75 93 ARG A O 1
ATOM 734 N N . ALA A 1 94 ? -5.190 7.644 -11.111 1.00 94.62 94 ALA A N 1
ATOM 735 C CA . ALA A 1 94 ? -5.987 7.710 -9.900 1.00 94.62 94 ALA A CA 1
ATOM 736 C C . ALA A 1 94 ? -5.764 8.981 -9.060 1.00 94.62 94 ALA A C 1
ATOM 738 O O . ALA A 1 94 ? -6.253 9.020 -7.940 1.00 94.62 94 ALA A O 1
ATOM 739 N N . LEU A 1 95 ? -5.096 10.030 -9.568 1.00 92.12 95 LEU A N 1
ATOM 740 C CA . LEU A 1 95 ? -4.816 11.265 -8.806 1.00 92.12 95 LEU A CA 1
ATOM 741 C C . LEU A 1 95 ? -6.052 11.918 -8.159 1.00 92.12 95 LEU A C 1
ATOM 743 O O . LEU A 1 95 ? -5.923 12.545 -7.114 1.00 92.12 95 LEU A O 1
ATOM 747 N N . SER A 1 96 ? -7.248 11.754 -8.736 1.00 95.00 96 SER A N 1
ATOM 748 C CA . SER A 1 96 ? -8.511 12.214 -8.133 1.00 95.00 96 SER A CA 1
ATOM 749 C C . SER A 1 96 ? -8.832 11.551 -6.787 1.00 95.00 96 SER A C 1
ATOM 751 O O . SER A 1 96 ? -9.552 12.134 -5.982 1.00 95.00 96 SER A O 1
ATOM 753 N N . GLU A 1 97 ? -8.279 10.363 -6.536 1.00 96.50 97 GLU A N 1
ATOM 754 C CA . GLU A 1 97 ? -8.496 9.561 -5.327 1.00 96.50 97 GLU A CA 1
ATOM 755 C C . GLU A 1 97 ? -7.383 9.730 -4.285 1.00 96.50 97 GLU A C 1
ATOM 757 O O . GLU A 1 97 ? -7.406 9.087 -3.232 1.00 96.50 97 GLU A O 1
ATOM 762 N N . TRP A 1 98 ? -6.399 10.588 -4.568 1.00 94.19 98 TRP A N 1
ATOM 763 C CA . TRP A 1 98 ? -5.304 10.887 -3.654 1.00 94.19 98 TRP A CA 1
ATOM 764 C C . TRP A 1 98 ? -5.755 11.857 -2.569 1.00 94.19 98 TRP A C 1
ATOM 766 O O . TRP A 1 98 ? -6.357 12.899 -2.833 1.00 94.19 98 TRP A O 1
ATOM 776 N N . ARG A 1 99 ? -5.451 11.508 -1.322 1.00 94.38 99 ARG A N 1
ATOM 777 C CA . ARG A 1 99 ? -5.936 12.196 -0.128 1.00 94.38 99 ARG A CA 1
ATOM 778 C C . ARG A 1 99 ? -4.831 12.279 0.913 1.00 94.38 99 ARG A C 1
ATOM 780 O O . ARG A 1 99 ? -3.997 11.388 1.036 1.00 94.38 99 ARG A O 1
ATOM 787 N N . LEU A 1 100 ? -4.835 13.346 1.705 1.00 93.50 100 LEU A N 1
ATOM 788 C CA . LEU A 1 100 ? -3.928 13.433 2.849 1.00 93.50 100 LEU A CA 1
ATOM 789 C C . LEU A 1 100 ? -4.351 12.449 3.939 1.00 93.50 100 LEU A C 1
ATOM 791 O O . LEU A 1 100 ? -5.540 12.178 4.113 1.00 93.50 100 LEU A O 1
ATOM 795 N N . PHE A 1 101 ? -3.394 11.973 4.730 1.00 94.12 101 PHE A N 1
ATOM 796 C CA . PHE A 1 101 ? -3.668 11.071 5.847 1.00 94.12 101 PHE A CA 1
ATOM 797 C C . PHE A 1 101 ? -4.659 11.656 6.876 1.00 94.12 101 PHE A C 1
ATOM 799 O O . PHE A 1 101 ? -5.466 10.932 7.450 1.00 94.12 101 PHE A O 1
ATOM 806 N N . ASP A 1 102 ? -4.727 12.979 7.046 1.00 95.25 102 ASP A N 1
ATOM 807 C CA . ASP A 1 102 ? -5.771 13.591 7.882 1.00 95.25 102 ASP A CA 1
ATOM 808 C C . ASP A 1 102 ? -7.192 13.345 7.348 1.00 95.25 102 ASP A C 1
ATOM 810 O O . ASP A 1 102 ? -8.130 13.173 8.130 1.00 95.25 102 ASP A O 1
ATOM 814 N N . GLN A 1 103 ? -7.366 13.248 6.026 1.00 97.31 103 GLN A N 1
ATOM 815 C CA . GLN A 1 103 ? -8.656 12.893 5.432 1.00 97.31 103 GLN A CA 1
ATOM 816 C C . GLN A 1 103 ? -9.016 11.428 5.689 1.00 97.31 103 GLN A C 1
ATOM 818 O O . GLN A 1 103 ? -10.191 11.152 5.920 1.00 97.31 103 GLN A O 1
ATOM 823 N N . PHE A 1 104 ? -8.034 10.516 5.733 1.00 97.75 104 PHE A N 1
ATOM 824 C CA . PHE A 1 104 ? -8.258 9.130 6.168 1.00 97.75 104 PHE A CA 1
ATOM 825 C C . PHE A 1 104 ? -8.884 9.107 7.563 1.00 97.75 104 PHE A C 1
ATOM 827 O O . PHE A 1 104 ? -9.913 8.471 7.773 1.00 97.75 104 PHE A O 1
ATOM 834 N N . LYS A 1 105 ? -8.318 9.871 8.505 1.00 97.44 105 LYS A N 1
ATOM 835 C CA . LYS A 1 105 ? -8.814 9.949 9.888 1.00 97.44 105 LYS A CA 1
ATOM 836 C C . LYS A 1 105 ? -10.235 10.497 9.970 1.00 97.44 105 LYS A C 1
ATOM 838 O O . LYS A 1 105 ? -11.067 9.945 10.689 1.00 97.44 105 LYS A O 1
ATOM 843 N N . ILE A 1 106 ? -10.528 11.556 9.214 1.00 97.88 106 ILE A N 1
ATOM 844 C CA . ILE A 1 106 ? -11.872 12.149 9.150 1.00 97.88 106 ILE A CA 1
ATOM 845 C C . ILE A 1 106 ? -12.877 11.149 8.566 1.00 97.88 106 ILE A C 1
ATOM 847 O O . ILE A 1 106 ? -13.940 10.937 9.149 1.00 97.88 106 ILE A O 1
ATOM 851 N N . GLN A 1 107 ? -12.543 10.509 7.444 1.00 98.12 107 GLN A N 1
ATOM 852 C CA . GLN A 1 107 ? -13.425 9.545 6.788 1.00 98.12 107 GLN A CA 1
ATOM 853 C C . GLN A 1 107 ? -13.644 8.298 7.647 1.00 98.12 107 GLN A C 1
ATOM 855 O O . GLN A 1 107 ? -14.783 7.867 7.798 1.00 98.12 107 GLN A O 1
ATOM 860 N N . ALA A 1 108 ? -12.600 7.767 8.286 1.00 97.94 108 ALA A N 1
ATOM 861 C CA . ALA A 1 108 ? -12.707 6.640 9.209 1.00 97.94 108 ALA A CA 1
ATOM 862 C C . ALA A 1 108 ? -13.632 6.954 10.386 1.00 97.94 108 ALA A C 1
ATOM 864 O O . ALA A 1 108 ? -14.555 6.187 10.666 1.00 97.94 108 ALA A O 1
ATOM 865 N N . LYS A 1 109 ? -13.445 8.114 11.028 1.00 96.81 109 LYS A N 1
ATOM 866 C CA . LYS A 1 109 ? -14.294 8.571 12.135 1.00 96.81 109 LYS A CA 1
ATOM 867 C C . LYS A 1 109 ? -15.768 8.665 11.734 1.00 96.81 109 LYS A C 1
ATOM 869 O O . LYS A 1 109 ? -16.635 8.343 12.537 1.00 96.81 109 LYS A O 1
ATOM 874 N N . ASN A 1 110 ? -16.038 9.085 10.500 1.00 97.19 110 ASN A N 1
ATOM 875 C CA . ASN A 1 110 ? -17.394 9.266 9.985 1.00 97.19 110 ASN A CA 1
ATOM 876 C C . ASN A 1 110 ? -17.971 8.014 9.298 1.00 97.19 110 ASN A C 1
ATOM 878 O O . ASN A 1 110 ? -19.055 8.098 8.730 1.00 97.19 110 ASN A O 1
ATOM 882 N N . GLY A 1 111 ? -17.255 6.882 9.288 1.00 96.50 111 GLY A N 1
ATOM 883 C CA . GLY A 1 111 ? -17.696 5.662 8.598 1.00 96.50 111 GLY A CA 1
ATOM 884 C C . GLY A 1 111 ? -17.753 5.787 7.067 1.00 96.50 111 GLY A C 1
ATOM 885 O O . GLY A 1 111 ? -18.488 5.044 6.422 1.00 96.50 111 GLY A O 1
ATOM 886 N N . GLN A 1 112 ? -16.990 6.727 6.500 1.00 97.62 112 GLN A N 1
ATOM 887 C CA . GLN A 1 112 ? -16.967 7.125 5.085 1.00 97.62 112 GLN A CA 1
ATOM 888 C C . GLN A 1 112 ? -15.697 6.669 4.349 1.00 97.62 112 GLN A C 1
ATOM 890 O O . GLN A 1 112 ? -15.368 7.214 3.296 1.00 97.62 112 GLN A O 1
ATOM 895 N N . LEU A 1 113 ? -14.930 5.729 4.912 1.00 98.19 113 LEU A N 1
ATOM 896 C CA . LEU A 1 113 ? -13.836 5.131 4.150 1.00 98.19 113 LEU A CA 1
ATOM 897 C C . LEU A 1 113 ? -14.408 4.380 2.937 1.00 98.19 113 LEU A C 1
ATOM 899 O O . LEU A 1 113 ? -15.427 3.698 3.080 1.00 98.19 113 LEU A O 1
ATOM 903 N N . PRO A 1 114 ? -13.764 4.491 1.766 1.00 98.12 114 PRO A N 1
ATOM 904 C CA . PRO A 1 114 ? -14.173 3.763 0.577 1.00 98.12 114 PRO A CA 1
ATOM 905 C C . PRO A 1 114 ? -13.911 2.259 0.735 1.00 98.12 114 PRO A C 1
ATOM 907 O O . PRO A 1 114 ? -13.228 1.823 1.668 1.00 98.12 114 PRO A O 1
ATOM 910 N N . ALA A 1 115 ? -14.410 1.461 -0.212 1.00 97.81 115 ALA A N 1
ATOM 911 C CA . ALA A 1 115 ? -14.271 0.003 -0.187 1.00 97.81 115 ALA A CA 1
ATOM 912 C C . ALA A 1 115 ? -12.802 -0.462 -0.147 1.00 97.81 115 ALA A C 1
ATOM 914 O O . ALA A 1 115 ? -12.501 -1.499 0.444 1.00 97.81 115 ALA A O 1
ATOM 915 N N . PHE A 1 116 ? -11.885 0.317 -0.731 1.00 98.06 116 PHE A N 1
ATOM 916 C CA . PHE A 1 116 ? -10.445 0.081 -0.658 1.00 98.06 116 PHE A CA 1
ATOM 917 C C . PHE A 1 116 ? -9.684 1.345 -0.247 1.00 98.06 116 PHE A C 1
ATOM 919 O O . PHE A 1 116 ? -9.797 2.387 -0.886 1.00 98.06 116 PHE A O 1
ATOM 926 N N . SER A 1 117 ? -8.870 1.254 0.805 1.00 97.69 117 SER A N 1
ATOM 927 C CA . SER A 1 117 ? -8.045 2.362 1.302 1.00 97.69 117 SER A CA 1
ATOM 928 C C . SER A 1 117 ? -6.578 1.943 1.363 1.00 97.69 117 SER A C 1
ATOM 930 O O . SER A 1 117 ? -6.216 1.083 2.164 1.00 97.69 117 SER A O 1
ATOM 932 N N . TRP A 1 118 ? -5.726 2.559 0.543 1.00 96.06 118 TRP A N 1
ATOM 933 C CA . TRP A 1 118 ? -4.279 2.337 0.556 1.00 96.06 118 TRP A CA 1
ATOM 934 C C . TRP A 1 118 ? -3.594 3.439 1.360 1.00 96.06 118 TRP A C 1
ATOM 936 O O . TRP A 1 118 ? -3.610 4.594 0.947 1.00 96.06 118 TRP A O 1
ATOM 946 N N . VAL A 1 119 ? -3.025 3.102 2.518 1.00 94.38 119 VAL A N 1
ATOM 947 C CA . VAL A 1 119 ? -2.348 4.068 3.396 1.00 94.38 119 VAL A CA 1
ATOM 948 C C . VAL A 1 119 ? -0.841 3.936 3.231 1.00 94.38 119 VAL A C 1
ATOM 950 O O . VAL A 1 119 ? -0.272 2.883 3.513 1.00 94.38 119 VAL A O 1
ATOM 953 N N . ILE A 1 120 ? -0.195 5.019 2.808 1.00 90.12 120 ILE A N 1
ATOM 954 C CA . ILE A 1 120 ? 1.242 5.086 2.579 1.00 90.12 120 ILE A CA 1
ATOM 955 C C . ILE A 1 120 ? 1.874 5.988 3.649 1.00 90.12 120 ILE A C 1
ATOM 957 O O . ILE A 1 120 ? 1.656 7.205 3.627 1.00 90.12 120 ILE A O 1
ATOM 961 N N . PRO A 1 121 ? 2.663 5.428 4.583 1.00 88.25 121 PRO A N 1
ATOM 962 C CA . PRO A 1 121 ? 3.365 6.227 5.578 1.00 88.25 121 PRO A CA 1
ATOM 963 C C . PRO A 1 121 ? 4.448 7.097 4.930 1.00 88.25 121 PRO A C 1
ATOM 965 O O . PRO A 1 121 ? 5.007 6.766 3.878 1.00 88.25 121 PRO A O 1
ATOM 968 N N . ASN A 1 122 ? 4.808 8.198 5.589 1.00 86.25 122 ASN A N 1
ATOM 969 C CA . ASN A 1 122 ? 5.991 8.963 5.205 1.00 86.25 122 ASN A CA 1
ATOM 970 C C . ASN A 1 122 ? 7.243 8.093 5.350 1.00 86.25 122 ASN A C 1
ATOM 972 O O . ASN A 1 122 ? 7.421 7.480 6.394 1.00 86.25 122 ASN A O 1
ATOM 976 N N . HIS A 1 123 ? 8.146 8.115 4.360 1.00 84.38 123 HIS A N 1
ATOM 977 C CA . HIS A 1 123 ? 9.416 7.377 4.384 1.00 84.38 123 HIS A CA 1
ATOM 978 C C . HIS A 1 123 ? 10.159 7.462 5.728 1.00 84.38 123 HIS A C 1
ATOM 980 O O . HIS A 1 123 ? 10.677 6.448 6.172 1.00 84.38 123 HIS A O 1
ATOM 986 N N . ILE A 1 124 ? 10.222 8.631 6.378 1.00 85.62 124 ILE A N 1
ATOM 987 C CA . ILE A 1 124 ? 10.934 8.804 7.665 1.00 85.62 124 ILE A CA 1
ATOM 988 C C . ILE A 1 124 ? 10.195 8.108 8.822 1.00 85.62 124 ILE A C 1
ATOM 990 O O . ILE A 1 124 ? 10.824 7.634 9.765 1.00 85.62 124 ILE A O 1
ATOM 994 N N . SER A 1 125 ? 8.872 8.005 8.724 1.00 86.88 125 SER A N 1
ATOM 995 C CA . SER A 1 125 ? 7.979 7.349 9.681 1.00 86.88 125 SER A CA 1
ATOM 996 C C . SER A 1 125 ? 7.678 5.904 9.258 1.00 86.88 125 SER A C 1
ATOM 998 O O . SER A 1 125 ? 6.532 5.464 9.281 1.00 86.88 125 SER A O 1
ATOM 1000 N N . THR A 1 126 ? 8.705 5.167 8.826 1.00 85.75 126 THR A N 1
ATOM 1001 C CA . THR A 1 126 ? 8.606 3.748 8.444 1.00 85.75 126 THR A CA 1
ATOM 1002 C C . THR A 1 126 ? 9.641 2.900 9.169 1.00 85.75 126 THR A C 1
ATOM 1004 O O . THR A 1 126 ? 10.601 3.417 9.735 1.00 85.75 126 THR A O 1
ATOM 1007 N N . ASP A 1 127 ? 9.496 1.582 9.051 1.00 87.25 127 ASP A N 1
ATOM 1008 C CA . ASP A 1 127 ? 10.488 0.606 9.511 1.00 87.25 127 ASP A CA 1
ATOM 1009 C C . ASP A 1 127 ? 11.668 0.439 8.534 1.00 87.25 127 ASP A C 1
ATOM 1011 O O . ASP A 1 127 ? 12.477 -0.478 8.692 1.00 87.25 127 ASP A O 1
ATOM 1015 N N . HIS A 1 128 ? 11.773 1.284 7.497 1.00 87.81 128 HIS A N 1
ATOM 1016 C CA . HIS A 1 128 ? 12.879 1.212 6.547 1.00 87.81 128 HIS A CA 1
ATOM 1017 C C . HIS A 1 128 ? 14.220 1.371 7.290 1.00 87.81 128 HIS A C 1
ATOM 1019 O O . HIS A 1 128 ? 14.335 2.241 8.163 1.00 87.81 128 HIS A O 1
ATOM 1025 N N . PRO A 1 129 ? 15.257 0.578 6.945 1.00 85.00 129 PRO A N 1
ATOM 1026 C CA . PRO A 1 129 ? 16.575 0.709 7.553 1.00 85.00 129 PRO A CA 1
ATOM 1027 C C . PRO A 1 129 ? 17.066 2.162 7.568 1.00 85.00 129 PRO A C 1
ATOM 1029 O O . PRO A 1 129 ? 16.829 2.911 6.619 1.00 85.00 129 PRO A O 1
ATOM 1032 N N . CYS A 1 130 ? 17.767 2.533 8.641 1.00 86.50 130 CYS A N 1
ATOM 1033 C CA . CYS A 1 130 ? 18.243 3.890 8.948 1.00 86.50 130 CYS A CA 1
ATOM 1034 C C . CYS A 1 130 ? 17.188 4.874 9.485 1.00 86.50 130 CYS A C 1
ATOM 1036 O O . CYS A 1 130 ? 17.576 5.956 9.924 1.00 86.50 130 CYS A O 1
ATOM 1038 N N . ASN A 1 131 ? 15.902 4.511 9.521 1.00 88.31 131 ASN A N 1
ATOM 1039 C CA . ASN A 1 131 ? 14.889 5.269 10.255 1.00 88.31 131 ASN A CA 1
ATOM 1040 C C . ASN A 1 131 ? 14.688 4.717 11.673 1.00 88.31 131 ASN A C 1
ATOM 1042 O O . ASN A 1 131 ? 15.100 3.603 12.005 1.00 88.31 131 ASN A O 1
ATOM 1046 N N . ASP A 1 132 ? 14.029 5.506 12.517 1.00 91.38 132 ASP A N 1
ATOM 1047 C CA . ASP A 1 132 ? 13.599 5.060 13.837 1.00 91.38 132 ASP A CA 1
ATOM 1048 C C . ASP A 1 132 ? 12.338 4.197 13.714 1.00 91.38 132 ASP A C 1
ATOM 1050 O O . ASP A 1 132 ? 11.246 4.710 13.466 1.00 91.38 132 ASP A O 1
ATOM 1054 N N . ILE A 1 133 ? 12.483 2.889 13.942 1.00 91.69 133 ILE A N 1
ATOM 1055 C CA . ILE A 1 133 ? 11.381 1.915 13.881 1.00 91.69 133 ILE A CA 1
ATOM 1056 C C . ILE A 1 133 ? 10.192 2.297 14.775 1.00 91.69 133 ILE A C 1
ATOM 1058 O O . ILE A 1 133 ? 9.056 1.936 14.486 1.00 91.69 133 ILE A O 1
ATOM 1062 N N . ARG A 1 134 ? 10.417 3.069 15.849 1.00 92.69 134 ARG A N 1
ATOM 1063 C CA . ARG A 1 134 ? 9.338 3.517 16.742 1.00 92.69 134 ARG A CA 1
ATOM 1064 C C . ARG A 1 134 ? 8.365 4.448 16.025 1.00 92.69 134 ARG A C 1
ATOM 1066 O O . ARG A 1 134 ? 7.190 4.470 16.378 1.00 92.69 134 ARG A O 1
ATOM 1073 N N . LEU A 1 135 ? 8.834 5.200 15.027 1.00 91.69 135 LEU A N 1
ATOM 1074 C CA . LEU A 1 135 ? 7.983 6.061 14.208 1.00 91.69 135 LEU A CA 1
ATOM 1075 C C . LEU A 1 135 ? 7.095 5.227 13.277 1.00 91.69 135 LEU A C 1
ATOM 1077 O O . LEU A 1 135 ? 5.901 5.496 13.189 1.00 91.69 135 LEU A O 1
ATOM 1081 N N . GLY A 1 136 ? 7.640 4.177 12.655 1.00 90.31 136 GLY A N 1
ATOM 1082 C CA . GLY A 1 136 ? 6.850 3.231 11.861 1.00 90.31 136 GLY A CA 1
ATOM 1083 C C . GLY A 1 136 ? 5.802 2.493 12.698 1.00 90.31 136 GLY A C 1
ATOM 1084 O O . GLY A 1 136 ? 4.630 2.418 12.318 1.00 90.31 136 GLY A O 1
ATOM 1085 N N . GLU A 1 137 ? 6.177 2.031 13.896 1.00 92.62 137 GLU A N 1
ATOM 1086 C CA . GLU A 1 137 ? 5.225 1.443 14.844 1.00 92.62 137 GLU A CA 1
ATOM 1087 C C . GLU A 1 137 ? 4.146 2.439 15.299 1.00 92.62 137 GLU A C 1
ATOM 1089 O O . GLU A 1 137 ? 2.989 2.044 15.470 1.00 92.62 137 GLU A O 1
ATOM 1094 N N . ALA A 1 138 ? 4.491 3.721 15.470 1.00 93.00 138 ALA A N 1
ATOM 1095 C CA . ALA A 1 138 ? 3.536 4.765 15.831 1.00 93.00 138 ALA A CA 1
ATOM 1096 C C . ALA A 1 138 ? 2.494 5.002 14.729 1.00 93.00 138 ALA A C 1
ATOM 1098 O O . ALA A 1 138 ? 1.308 5.088 15.045 1.00 93.00 138 ALA A O 1
ATOM 1099 N N . VAL A 1 139 ? 2.896 5.020 13.452 1.00 92.31 139 VAL A N 1
ATOM 1100 C CA . VAL A 1 139 ? 1.947 5.145 12.331 1.00 92.31 139 VAL A CA 1
ATOM 1101 C C . VAL A 1 139 ? 1.008 3.940 12.274 1.00 92.31 139 VAL A C 1
ATOM 1103 O O . VAL A 1 139 ? -0.207 4.102 12.162 1.00 92.31 139 VAL A O 1
ATOM 1106 N N . GLN A 1 140 ? 1.532 2.717 12.423 1.00 93.19 140 GLN A N 1
ATOM 1107 C CA . GLN A 1 140 ? 0.688 1.518 12.441 1.00 93.19 140 GLN A CA 1
ATOM 1108 C C . GLN A 1 140 ? -0.315 1.541 13.605 1.00 93.19 140 GLN A C 1
ATOM 1110 O O . GLN A 1 140 ? -1.467 1.130 13.439 1.00 93.19 140 GLN A O 1
ATOM 1115 N N . LYS A 1 141 ? 0.110 2.033 14.774 1.00 94.50 141 LYS A N 1
ATOM 1116 C CA . LYS A 1 141 ? -0.769 2.234 15.927 1.00 94.50 141 LYS A CA 1
ATOM 1117 C C . LYS A 1 141 ? -1.863 3.263 15.626 1.00 94.50 141 LYS A C 1
ATOM 1119 O O . LYS A 1 141 ? -3.023 2.973 15.898 1.00 94.50 141 LYS A O 1
ATOM 1124 N N . GLU A 1 142 ? -1.521 4.418 15.056 1.00 95.38 142 GLU A N 1
ATOM 1125 C CA . GLU A 1 142 ? -2.495 5.471 14.732 1.00 95.38 142 GLU A CA 1
ATOM 1126 C C . GLU A 1 142 ? -3.555 4.960 13.747 1.00 95.38 142 GLU A C 1
ATOM 1128 O O . GLU A 1 142 ? -4.749 5.124 13.995 1.00 95.38 142 GLU A O 1
ATOM 1133 N N . VAL A 1 143 ? -3.145 4.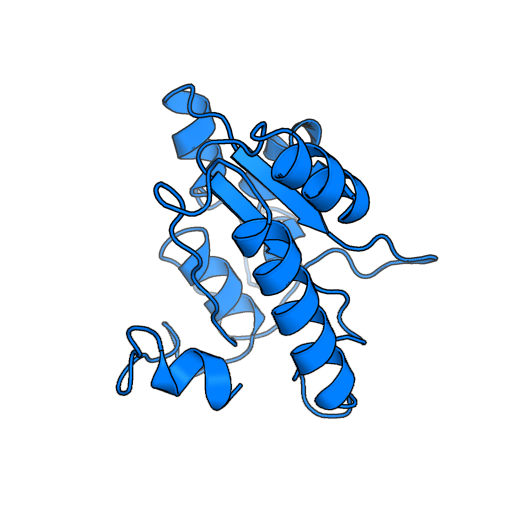257 12.683 1.00 95.88 143 VAL A N 1
ATOM 1134 C CA . VAL A 1 143 ? -4.079 3.628 11.732 1.00 95.88 143 VAL A CA 1
ATOM 1135 C C . VAL A 1 143 ? -5.012 2.647 12.444 1.00 95.88 143 VAL A C 1
ATOM 1137 O O . VAL A 1 143 ? -6.227 2.704 12.249 1.00 95.88 143 VAL A O 1
ATOM 1140 N N . TYR A 1 144 ? -4.469 1.771 13.296 1.00 96.25 144 TYR A N 1
ATOM 1141 C CA . TYR A 1 144 ? -5.274 0.819 14.062 1.00 96.25 144 TYR A CA 1
ATOM 1142 C C . TYR A 1 144 ? -6.286 1.519 14.979 1.00 96.25 144 TYR A C 1
ATOM 1144 O O . TYR A 1 144 ? -7.461 1.163 14.962 1.00 96.25 144 TYR A O 1
ATOM 1152 N N . GLU A 1 145 ? -5.866 2.517 15.761 1.00 96.88 145 GLU A N 1
ATOM 1153 C CA . GLU A 1 145 ? -6.744 3.223 16.705 1.00 96.88 145 GLU A CA 1
ATOM 1154 C C . GLU A 1 145 ? -7.863 3.986 15.982 1.00 96.88 145 GLU A C 1
ATOM 1156 O O . GLU A 1 145 ? -9.019 3.941 16.409 1.00 96.88 145 GLU A O 1
ATOM 1161 N N . VAL A 1 146 ? -7.546 4.614 14.846 1.00 97.25 146 VAL A N 1
ATOM 1162 C CA . VAL A 1 146 ? -8.512 5.308 13.982 1.00 97.25 146 VAL A CA 1
ATOM 1163 C C . VAL A 1 146 ? -9.568 4.344 13.439 1.00 97.25 146 VAL A C 1
ATOM 1165 O O . VAL A 1 146 ? -10.763 4.636 13.507 1.00 97.25 146 VAL A O 1
ATOM 1168 N N . LEU A 1 147 ? -9.149 3.177 12.940 1.00 97.44 147 LEU A N 1
ATOM 1169 C CA . LEU A 1 147 ? -10.072 2.155 12.442 1.00 97.44 147 LEU A CA 1
ATOM 1170 C C . LEU A 1 147 ? -10.896 1.538 13.573 1.00 97.44 147 LEU A C 1
ATOM 1172 O O . LEU A 1 147 ? -12.106 1.371 13.434 1.00 97.44 147 LEU A O 1
ATOM 1176 N N . ARG A 1 148 ? -10.265 1.228 14.710 1.00 96.69 148 ARG A N 1
ATOM 1177 C CA . ARG A 1 148 ? -10.915 0.591 15.862 1.00 96.69 148 ARG A CA 1
ATOM 1178 C C . ARG A 1 148 ? -11.994 1.465 16.493 1.00 96.69 148 ARG A C 1
ATOM 1180 O O . ARG A 1 148 ? -12.954 0.918 17.043 1.00 96.69 148 ARG A O 1
ATOM 1187 N N . ALA A 1 149 ? -11.829 2.785 16.423 1.00 97.38 149 ALA A N 1
ATOM 1188 C CA . ALA A 1 149 ? -12.801 3.772 16.884 1.00 97.38 149 ALA A CA 1
ATOM 1189 C C . ALA A 1 149 ? -13.952 4.019 15.888 1.00 97.38 149 ALA A C 1
ATOM 1191 O O . ALA A 1 149 ? -14.947 4.639 16.260 1.00 97.38 149 ALA A O 1
ATOM 1192 N N . SER A 1 150 ? -13.834 3.554 14.641 1.00 97.38 150 SER A N 1
ATOM 1193 C CA . SER A 1 150 ? -14.878 3.698 13.624 1.00 97.38 150 SER A CA 1
ATOM 1194 C C . SER A 1 150 ? -16.062 2.765 13.887 1.00 97.38 150 SER A C 1
ATOM 1196 O O . SER A 1 150 ? -15.888 1.604 14.263 1.00 97.38 150 SER A O 1
ATOM 1198 N N . GLU A 1 151 ? -17.275 3.220 13.569 1.00 96.31 151 GLU A N 1
ATOM 1199 C CA . GLU A 1 151 ? -18.468 2.361 13.532 1.00 96.31 151 GLU A CA 1
ATOM 1200 C C . GLU A 1 151 ? -18.348 1.209 12.515 1.00 96.31 151 GLU A C 1
ATOM 1202 O O . GLU A 1 151 ? -19.007 0.180 12.660 1.00 96.31 151 GLU A O 1
ATOM 1207 N N . LYS A 1 152 ? -17.471 1.349 11.509 1.00 97.06 152 LYS A N 1
ATOM 1208 C CA . LYS A 1 152 ? -17.215 0.336 10.474 1.00 97.06 152 LYS A CA 1
ATOM 1209 C C . LYS A 1 152 ? -16.159 -0.695 10.874 1.00 97.06 152 LYS A C 1
ATOM 1211 O O . LYS A 1 152 ? -15.840 -1.559 10.059 1.00 97.06 152 LYS A O 1
ATOM 1216 N N . TRP A 1 153 ? -15.623 -0.648 12.099 1.00 96.69 153 TRP A N 1
ATOM 1217 C CA . TRP A 1 153 ? -14.573 -1.566 12.563 1.00 96.69 153 TRP A CA 1
ATOM 1218 C C . TRP A 1 153 ? -14.903 -3.041 12.281 1.00 96.69 153 TRP A C 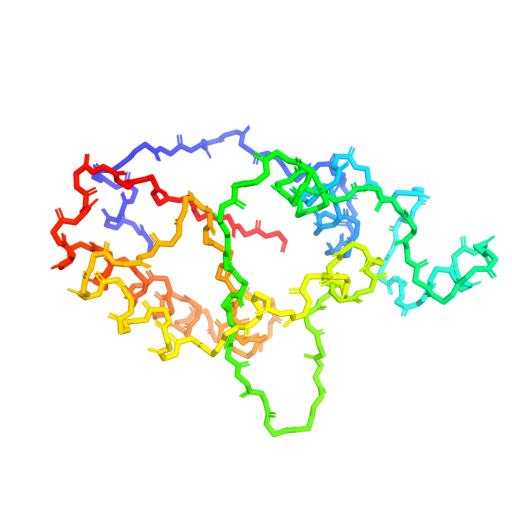1
ATOM 1220 O O . TRP A 1 153 ? -14.110 -3.750 11.669 1.00 96.69 153 TRP A O 1
ATOM 1230 N N . ASN A 1 154 ? -16.109 -3.485 12.651 1.00 97.06 154 ASN A N 1
ATOM 1231 C CA . ASN A 1 154 ? -16.526 -4.885 12.499 1.00 97.06 154 ASN A CA 1
ATOM 1232 C C . ASN A 1 154 ? -16.762 -5.316 11.039 1.00 97.06 154 ASN A C 1
ATOM 1234 O O . ASN A 1 154 ? -16.968 -6.498 10.783 1.00 97.06 154 ASN A O 1
ATOM 1238 N N . SER A 1 155 ? -16.747 -4.379 10.089 1.00 97.06 155 SER A N 1
ATOM 1239 C CA . SER A 1 155 ? -16.850 -4.640 8.651 1.00 97.06 155 SER A CA 1
ATOM 1240 C C . SER A 1 155 ? -15.608 -4.172 7.886 1.00 97.06 155 SER A C 1
ATOM 1242 O O . SER A 1 155 ? -15.688 -3.939 6.684 1.00 97.06 155 SER A O 1
ATOM 1244 N N . THR A 1 156 ? -14.476 -3.995 8.573 1.00 97.56 156 THR A N 1
ATOM 1245 C CA . THR A 1 156 ? -13.210 -3.557 7.977 1.00 97.56 156 THR A CA 1
ATOM 1246 C C . THR A 1 156 ? -12.142 -4.633 8.143 1.00 97.56 156 THR A C 1
ATOM 1248 O O . THR A 1 156 ? -11.906 -5.121 9.246 1.00 97.56 156 THR A O 1
ATOM 1251 N N . LEU A 1 157 ? -11.442 -4.961 7.055 1.00 96.88 157 LEU A N 1
ATOM 1252 C CA . LEU A 1 157 ? -10.199 -5.726 7.111 1.00 96.88 157 LEU A CA 1
ATOM 1253 C C . LEU A 1 157 ? -9.016 -4.754 7.146 1.00 96.88 157 LEU A C 1
ATOM 1255 O O . LEU A 1 157 ? -8.769 -4.046 6.172 1.00 96.88 157 LEU A O 1
ATOM 1259 N N . PHE A 1 158 ? -8.259 -4.752 8.243 1.00 96.31 158 PHE A N 1
ATOM 1260 C CA . PHE A 1 158 ? -6.973 -4.060 8.298 1.00 96.31 158 PHE A CA 1
ATOM 1261 C C . PHE A 1 158 ? -5.841 -5.029 7.947 1.00 96.31 158 PHE A C 1
ATOM 1263 O O . PHE A 1 158 ? -5.560 -5.965 8.695 1.00 96.31 158 PHE A O 1
ATOM 1270 N N . PHE A 1 159 ? -5.178 -4.789 6.816 1.00 94.50 159 PHE A N 1
ATOM 1271 C CA . PHE A 1 159 ? -4.016 -5.555 6.377 1.00 94.50 159 PHE A CA 1
ATOM 1272 C C . PHE A 1 159 ? -2.764 -4.673 6.419 1.00 94.50 159 PHE A C 1
ATOM 1274 O O . PHE A 1 159 ? -2.714 -3.628 5.774 1.00 94.50 159 PHE A O 1
ATOM 1281 N N . SER A 1 160 ? -1.756 -5.083 7.190 1.00 90.50 160 SER A N 1
ATOM 1282 C CA . SER A 1 160 ? -0.480 -4.374 7.309 1.00 90.50 160 SER A CA 1
ATOM 1283 C C . SER A 1 160 ? 0.653 -5.272 6.834 1.00 90.50 160 SER A C 1
ATOM 1285 O O . SER A 1 160 ? 0.793 -6.407 7.289 1.00 90.50 160 SER A O 1
ATOM 1287 N N . LEU A 1 161 ? 1.458 -4.746 5.919 1.00 83.94 161 LEU A N 1
ATOM 1288 C CA . LEU A 1 161 ? 2.585 -5.428 5.300 1.00 83.94 161 LEU A CA 1
ATOM 1289 C C . LEU A 1 161 ? 3.806 -4.504 5.303 1.00 83.94 161 LEU A C 1
ATOM 1291 O O . LEU A 1 161 ? 3.670 -3.284 5.241 1.00 83.94 161 LEU A O 1
ATOM 1295 N N . SER A 1 162 ? 4.993 -5.096 5.386 1.00 74.31 162 SER A N 1
ATOM 1296 C CA . SER A 1 162 ? 6.278 -4.404 5.266 1.00 74.31 162 SER A CA 1
ATOM 1297 C C . SER A 1 162 ? 6.987 -4.993 4.049 1.00 74.31 162 SER A C 1
ATOM 1299 O O . SER A 1 162 ? 7.137 -6.214 3.990 1.00 74.31 162 SER A O 1
ATOM 1301 N N . MET A 1 163 ? 7.361 -4.155 3.079 1.00 60.88 163 MET A N 1
ATOM 1302 C CA . MET A 1 163 ? 8.009 -4.545 1.813 1.00 60.88 163 MET A CA 1
ATOM 1303 C C . MET A 1 163 ? 9.415 -3.981 1.700 1.00 60.88 163 MET A C 1
ATOM 1305 O O . MET A 1 163 ? 9.627 -2.850 2.189 1.00 60.88 163 MET A O 1
#

pLDDT: mean 91.32, std 9.39, range [43.59, 98.38]

Secondary structure (DSSP, 8-state):
-HHHHHHS---TT---SSSS-HHHHHHHHHHS--TT--S---SGGGGT-SSSSB-PPPHHHHHHHTT--EEEEEPPPSS----GGGGBHHHHHTGGGEEEHHHHHHHHHTT---SEEEEE--GGGSSSTTS-HHHHHHHHHHHHHHHHTSTTGGG--------

InterPro domains:
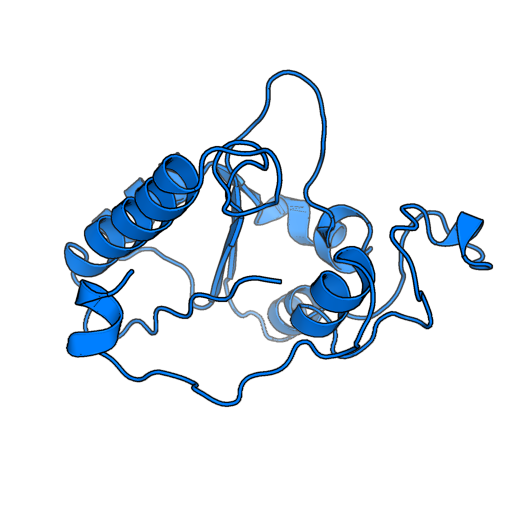  IPR007312 Phosphoesterase [PF04185] (3-159)
  IPR007312 Phosphoesterase [PTHR31956] (3-159)
  IPR017850 Alkaline-phosphatase-like, core domain superfamily [G3DSA:3.40.720.10] (83-161)

Foldseek 3Di:
DVVCVVVDDDDPPDDQPDPADDLQSLCCVFAVGSLPDRYLDQAVVVVVDPDRAAEGDTPLNVCVVVVFDEAEEEADDPDDDDPSNVSHPSVVVCPVRYDYNVVVLVCQQVVNHTPYYHYDYDPLQDPPPPHDNVSNVVVVVVNVVSNVNGPCVVVDDDDDDDD

Sequence (163 aa):
KTAIAQEFGIFNRLYTAVPTSSMPNHMFTQTGTSCGTKNNIFPWSSCGGSQLLYPQWTIYDQMKVDGIEFGIYFEAKPKTIEPPDAYMTGVLRALSEWRLFDQFKIQAKNGQLPAFSWVIPNHISTDHPCNDIRLGEAVQKEVYEVLRASEKWNSTLFFSLSM

Radius of gyration: 16.29 Å; chains: 1; bounding box: 37×37×45 Å

Organism: NCBI:txid44058